Protein AF-A0A9Q3FP57-F1 (afdb_monomer_lite)

Sequence (140 aa):
MQKVNIFENKRYFNVKSHVEDSIIEYSINNVKSLGHIDNIVSLVGGDPNIWWQIIKPSKELENNEIEKDPFHPFPDVNCSILLDHTEDAIIINSQSVLGHAASLKNPPGTFGIDQATLCLVALHSSVSDSVDSHSLSHIF

Foldseek 3Di:
DFDWDADPNFIKTFPDADDDQFKFWFDDPNDIFIWHFGTWIDTDVDDPVWIKTWTFTFAADDPVCLVLDPCNVPPVDQKGKTFPDTHDIDIGTPVRTQAGKGWDWDCACVSHHRGIIIIIGHPSPPDDPPPPPDDDDDDD

Radius of gyration: 19.1 Å; chains: 1; bounding box: 57×36×54 Å

Structure (mmCIF, N/CA/C/O backbone):
data_AF-A0A9Q3FP57-F1
#
_entry.id   AF-A0A9Q3FP57-F1
#
loop_
_atom_site.group_PDB
_atom_site.id
_atom_site.type_symbol
_atom_site.label_atom_id
_atom_site.label_alt_id
_atom_site.label_comp_id
_atom_site.label_asym_id
_atom_site.label_entity_id
_atom_site.label_seq_id
_atom_site.pdbx_PDB_ins_code
_atom_site.Cartn_x
_atom_site.Cartn_y
_atom_site.Cartn_z
_atom_site.occupancy
_atom_site.B_iso_or_equiv
_atom_site.auth_seq_id
_atom_site.auth_comp_id
_atom_site.auth_asym_id
_atom_site.auth_atom_id
_atom_site.pdbx_PDB_model_num
ATOM 1 N N . MET A 1 1 ? 8.357 -18.938 -21.400 1.00 47.59 1 MET A N 1
ATOM 2 C CA . MET A 1 1 ? 8.093 -17.674 -22.123 1.00 47.59 1 MET A CA 1
ATOM 3 C C . MET A 1 1 ? 7.859 -16.601 -21.067 1.00 47.59 1 MET A C 1
ATOM 5 O O . MET A 1 1 ? 7.008 -16.825 -20.217 1.00 47.59 1 MET A O 1
ATOM 9 N N . GLN A 1 2 ? 8.655 -15.526 -21.021 1.00 56.59 2 GLN A N 1
ATOM 10 C CA . GLN A 1 2 ? 8.445 -14.445 -20.042 1.00 56.59 2 GLN A CA 1
ATOM 11 C C . GLN A 1 2 ? 7.127 -13.721 -20.353 1.00 56.59 2 GLN A C 1
ATOM 13 O O . GLN A 1 2 ? 6.851 -13.414 -21.513 1.00 56.59 2 GLN A O 1
ATOM 18 N N . LYS A 1 3 ? 6.297 -13.487 -19.331 1.00 68.88 3 LYS A N 1
ATOM 19 C CA . LYS A 1 3 ? 5.009 -12.801 -19.487 1.00 68.88 3 LYS A CA 1
ATOM 20 C C . LYS A 1 3 ? 5.265 -11.317 -19.765 1.00 68.88 3 LYS A C 1
ATOM 22 O O . LYS A 1 3 ? 5.955 -10.653 -18.989 1.00 68.88 3 LYS A O 1
ATOM 27 N N . VAL A 1 4 ? 4.721 -10.822 -20.876 1.00 73.38 4 VAL A N 1
ATOM 28 C CA . VAL A 1 4 ? 4.733 -9.398 -21.226 1.00 73.38 4 VAL A CA 1
ATOM 29 C C . VAL A 1 4 ? 3.442 -8.772 -20.708 1.00 73.38 4 VAL A C 1
ATOM 31 O O . VAL A 1 4 ? 2.356 -9.236 -21.047 1.00 73.38 4 VAL A O 1
ATOM 34 N N . ASN A 1 5 ? 3.566 -7.735 -19.887 1.00 76.19 5 ASN A N 1
ATOM 35 C CA . ASN A 1 5 ? 2.458 -6.931 -19.386 1.00 76.19 5 ASN A CA 1
ATOM 36 C C . ASN A 1 5 ? 2.336 -5.650 -20.220 1.00 76.19 5 ASN A C 1
ATOM 38 O O . ASN A 1 5 ? 3.348 -5.084 -20.643 1.00 76.19 5 ASN A O 1
ATOM 42 N N . ILE A 1 6 ? 1.106 -5.191 -20.446 1.00 81.06 6 ILE A N 1
ATOM 43 C CA . ILE A 1 6 ? 0.832 -3.923 -21.127 1.00 81.06 6 ILE A CA 1
ATOM 44 C C . ILE A 1 6 ? 0.142 -3.000 -20.131 1.00 81.06 6 ILE A C 1
ATOM 46 O O . ILE A 1 6 ? -0.928 -3.334 -19.637 1.00 81.06 6 ILE A O 1
ATOM 50 N N . PHE A 1 7 ? 0.759 -1.855 -19.855 1.00 79.38 7 PHE A N 1
ATOM 51 C CA . PHE A 1 7 ? 0.211 -0.792 -19.011 1.00 79.38 7 PHE A CA 1
ATOM 52 C C . PHE A 1 7 ? 0.364 0.528 -19.756 1.00 79.38 7 PHE A C 1
ATOM 54 O O . PHE A 1 7 ? 1.444 0.801 -20.275 1.00 79.38 7 PHE A O 1
ATOM 61 N N . GLU A 1 8 ? -0.716 1.307 -19.863 1.00 82.38 8 GLU A N 1
ATOM 62 C CA . GLU A 1 8 ? -0.730 2.608 -20.556 1.00 82.38 8 GLU A CA 1
ATOM 63 C C . GLU A 1 8 ? -0.031 2.587 -21.935 1.00 82.38 8 GLU A C 1
ATOM 65 O O . GLU A 1 8 ? 0.821 3.419 -22.248 1.00 82.38 8 GLU A O 1
ATOM 70 N N . ASN A 1 9 ? -0.343 1.586 -22.768 1.00 84.25 9 ASN A N 1
ATOM 71 C CA . ASN A 1 9 ? 0.267 1.355 -24.090 1.00 84.25 9 ASN A CA 1
ATOM 72 C C . ASN A 1 9 ? 1.789 1.093 -24.101 1.00 84.25 9 ASN A C 1
ATOM 74 O O . ASN A 1 9 ? 2.396 1.019 -25.172 1.00 84.25 9 ASN A O 1
ATOM 78 N N . LYS A 1 10 ? 2.419 0.888 -22.942 1.00 84.56 10 LYS A N 1
ATOM 79 C CA . LYS A 1 10 ? 3.821 0.476 -22.814 1.00 84.56 10 LYS A CA 1
ATOM 80 C C . LYS A 1 10 ? 3.918 -1.013 -22.507 1.00 84.56 10 LYS A C 1
ATOM 82 O O . LYS A 1 10 ? 3.075 -1.584 -21.818 1.00 84.56 10 LYS A O 1
ATOM 87 N N . ARG A 1 11 ? 4.959 -1.654 -23.045 1.00 85.56 11 ARG A N 1
ATOM 88 C CA . ARG A 1 11 ? 5.220 -3.090 -22.881 1.00 85.56 11 ARG A CA 1
ATOM 89 C C . ARG A 1 11 ? 6.311 -3.311 -21.852 1.00 85.56 11 ARG A C 1
ATOM 91 O O . ARG A 1 11 ? 7.406 -2.767 -21.982 1.00 85.56 11 ARG A O 1
ATOM 98 N N . TYR A 1 12 ? 6.028 -4.180 -20.900 1.00 85.12 12 TYR A N 1
ATOM 99 C CA . TYR A 1 12 ? 6.925 -4.523 -19.814 1.00 85.12 12 TYR A CA 1
ATOM 100 C C . TYR A 1 12 ? 7.132 -6.027 -19.769 1.00 85.12 12 TYR A C 1
ATOM 102 O O . TYR A 1 12 ? 6.188 -6.780 -19.993 1.00 85.12 12 TYR A O 1
ATOM 110 N N . PHE A 1 13 ? 8.339 -6.481 -19.453 1.00 84.44 13 PHE A N 1
ATOM 111 C CA . PHE A 1 13 ? 8.568 -7.890 -19.148 1.00 84.44 13 PHE A CA 1
ATOM 112 C C . PHE A 1 13 ? 8.688 -8.082 -17.640 1.00 84.44 13 PHE A C 1
ATOM 114 O O . PHE A 1 13 ? 9.229 -7.236 -16.924 1.00 84.44 13 PHE A O 1
ATOM 121 N N . ASN A 1 14 ? 8.138 -9.193 -17.159 1.00 81.75 14 ASN A N 1
ATOM 122 C CA . ASN A 1 14 ? 8.221 -9.559 -15.755 1.00 81.75 14 ASN A CA 1
ATOM 123 C C . ASN A 1 14 ? 9.665 -9.929 -15.391 1.00 81.75 14 ASN A C 1
ATOM 125 O O . ASN A 1 14 ? 10.229 -10.856 -15.975 1.00 81.75 14 ASN A O 1
ATOM 129 N N . VAL A 1 15 ? 10.243 -9.198 -14.437 1.00 77.62 15 VAL A N 1
ATOM 130 C CA . VAL A 1 15 ? 11.545 -9.519 -13.837 1.00 77.62 15 VAL A CA 1
ATOM 131 C C . VAL A 1 15 ? 11.332 -10.457 -12.655 1.00 77.62 15 VAL A C 1
ATOM 133 O O . VAL A 1 15 ? 12.027 -11.464 -12.526 1.00 77.62 15 VAL A O 1
ATOM 136 N N . LYS A 1 16 ? 10.348 -10.142 -11.806 1.00 78.94 16 LYS A N 1
ATOM 137 C CA . LYS A 1 16 ? 9.978 -10.945 -10.644 1.00 78.94 16 LYS A CA 1
ATOM 138 C C . LYS A 1 16 ? 8.496 -10.771 -10.328 1.00 78.94 16 LYS A C 1
ATOM 140 O O . LYS A 1 16 ? 7.988 -9.653 -10.315 1.00 78.94 16 LYS A O 1
ATOM 145 N N . SER A 1 17 ? 7.822 -11.877 -10.032 1.00 75.31 17 SER A N 1
ATOM 146 C CA . SER A 1 17 ? 6.470 -11.879 -9.466 1.00 75.31 17 SER A CA 1
ATOM 147 C C . SER A 1 17 ? 6.576 -12.108 -7.961 1.00 75.31 17 SER A C 1
ATOM 149 O O . SER A 1 17 ? 7.376 -12.943 -7.531 1.00 75.31 17 SER A O 1
ATOM 151 N N . HIS A 1 18 ? 5.810 -11.364 -7.171 1.00 68.38 18 HIS A N 1
ATOM 152 C CA . HIS A 1 18 ? 5.724 -11.569 -5.728 1.00 68.38 18 HIS A CA 1
ATOM 153 C C . HIS A 1 18 ? 4.412 -12.296 -5.414 1.00 68.38 18 HIS A C 1
ATOM 155 O O . HIS A 1 18 ? 3.376 -11.972 -5.987 1.00 68.38 18 HIS A O 1
ATOM 161 N N . VAL A 1 19 ? 4.467 -13.318 -4.555 1.00 55.06 19 VAL A N 1
ATOM 162 C CA . VAL A 1 19 ? 3.272 -14.025 -4.074 1.00 55.06 19 VAL A CA 1
ATOM 163 C C . VAL A 1 19 ? 3.028 -13.572 -2.649 1.00 55.06 19 VAL A C 1
ATOM 165 O O . VAL A 1 19 ? 3.711 -14.061 -1.760 1.00 55.06 19 VAL A O 1
ATOM 168 N N . GLU A 1 20 ? 2.081 -12.641 -2.503 1.00 58.81 20 GLU A N 1
ATOM 169 C CA . GLU A 1 20 ? 1.513 -12.150 -1.238 1.00 58.81 20 GLU A CA 1
ATOM 170 C C . GLU A 1 20 ? 2.575 -11.635 -0.223 1.00 58.81 20 GLU A C 1
ATOM 172 O O . GLU A 1 20 ? 3.779 -11.735 -0.432 1.00 58.81 20 GLU A O 1
ATOM 177 N N . ASP A 1 21 ? 2.160 -10.874 0.788 1.00 65.12 21 ASP A N 1
ATOM 178 C CA . ASP A 1 21 ? 3.012 -10.246 1.828 1.00 65.12 21 ASP A CA 1
ATOM 179 C C . ASP A 1 21 ? 4.067 -9.195 1.419 1.00 65.12 21 ASP A C 1
ATOM 181 O O . ASP A 1 21 ? 4.762 -8.646 2.276 1.00 65.12 21 ASP A O 1
ATOM 185 N N . SER A 1 22 ? 4.184 -8.824 0.143 1.00 84.75 22 SER A N 1
ATOM 186 C CA . SER A 1 22 ? 5.131 -7.780 -0.283 1.00 84.75 22 SER A CA 1
ATOM 187 C C . SER A 1 22 ? 4.520 -6.375 -0.230 1.00 84.75 22 SER A C 1
ATOM 189 O O . SER A 1 22 ? 4.411 -5.704 -1.261 1.00 84.75 22 SER A O 1
ATOM 191 N N . ILE A 1 23 ? 4.113 -5.936 0.962 1.00 91.69 23 ILE A N 1
ATOM 192 C CA . ILE A 1 23 ? 3.539 -4.601 1.173 1.00 91.69 23 ILE A CA 1
ATOM 193 C C . ILE A 1 23 ? 4.660 -3.571 1.307 1.00 91.69 23 ILE A C 1
ATOM 195 O O . ILE A 1 23 ? 5.697 -3.819 1.934 1.00 91.69 23 ILE A O 1
ATOM 199 N N . ILE A 1 24 ? 4.455 -2.415 0.689 1.00 93.12 24 ILE A N 1
ATOM 200 C CA . ILE A 1 24 ? 5.393 -1.301 0.691 1.00 93.12 24 ILE A CA 1
ATOM 201 C C . ILE A 1 24 ? 4.703 0.019 1.009 1.00 93.12 24 ILE A C 1
ATOM 203 O O . ILE A 1 24 ? 3.533 0.212 0.686 1.00 93.12 24 ILE A O 1
ATOM 207 N N . GLU A 1 25 ? 5.472 0.937 1.582 1.00 94.94 25 GLU A N 1
ATOM 208 C CA . GLU A 1 25 ? 5.187 2.367 1.580 1.00 94.94 25 GLU A CA 1
ATOM 209 C C . GLU A 1 25 ? 5.827 2.982 0.327 1.00 94.94 25 GLU A C 1
ATOM 211 O O . GLU A 1 25 ? 6.996 2.726 0.015 1.00 94.94 25 GLU A O 1
ATOM 216 N N . TYR A 1 26 ? 5.072 3.795 -0.404 1.00 94.75 26 TYR A N 1
ATOM 217 C CA . TYR A 1 26 ? 5.549 4.503 -1.588 1.00 94.75 26 TYR A CA 1
ATOM 218 C C . TYR A 1 26 ? 5.032 5.943 -1.616 1.00 94.75 26 TYR A C 1
ATOM 220 O O . TYR A 1 26 ? 4.082 6.286 -0.917 1.00 94.75 26 TYR A O 1
ATOM 228 N N . SER A 1 27 ? 5.675 6.794 -2.417 1.00 94.69 27 SER A N 1
ATOM 229 C CA . SER A 1 27 ? 5.318 8.204 -2.573 1.00 94.69 27 SER A CA 1
ATOM 230 C C . SER A 1 27 ? 5.145 8.587 -4.039 1.00 94.69 27 SER A C 1
ATOM 232 O O . SER A 1 27 ? 6.037 8.374 -4.866 1.00 94.69 27 SER A O 1
ATOM 234 N N . ILE A 1 28 ? 3.998 9.186 -4.359 1.00 93.00 28 ILE A N 1
ATOM 235 C CA . ILE A 1 28 ? 3.702 9.780 -5.667 1.00 93.00 28 ILE A CA 1
ATOM 236 C C . ILE A 1 28 ? 3.347 11.242 -5.430 1.00 93.00 28 ILE A C 1
ATOM 238 O O . ILE A 1 28 ? 2.445 11.545 -4.657 1.00 93.00 28 ILE A O 1
ATOM 242 N N . ASN A 1 29 ? 4.052 12.165 -6.090 1.00 92.00 29 ASN A N 1
ATOM 243 C CA . ASN A 1 29 ? 3.835 13.610 -5.929 1.00 92.00 29 ASN A CA 1
ATOM 244 C C . ASN A 1 29 ? 3.842 14.067 -4.453 1.00 92.00 29 ASN A C 1
ATOM 246 O O . ASN A 1 29 ? 3.060 14.931 -4.067 1.00 92.00 29 ASN A O 1
ATOM 250 N N . ASN A 1 30 ? 4.731 13.484 -3.636 1.00 89.19 30 ASN A N 1
ATOM 251 C CA . ASN A 1 30 ? 4.858 13.705 -2.187 1.00 89.19 30 ASN A CA 1
ATOM 252 C C . ASN A 1 30 ? 3.668 13.236 -1.332 1.00 89.19 30 ASN A C 1
ATOM 254 O O . ASN A 1 30 ? 3.626 13.542 -0.142 1.00 89.19 30 ASN A O 1
ATOM 258 N N . VAL A 1 31 ? 2.735 12.476 -1.901 1.00 91.31 31 VAL A N 1
ATOM 259 C CA . VAL A 1 31 ? 1.669 11.801 -1.156 1.00 91.31 31 VAL A CA 1
ATOM 260 C C . VAL A 1 31 ? 2.107 10.370 -0.885 1.00 91.31 31 VAL A C 1
ATOM 262 O O . VAL A 1 31 ? 2.434 9.633 -1.817 1.00 91.31 31 VAL A O 1
ATOM 265 N N . LYS A 1 32 ? 2.150 10.005 0.398 1.00 92.31 32 LYS A N 1
ATOM 266 C CA . LYS A 1 32 ? 2.500 8.662 0.860 1.00 92.31 32 LYS A CA 1
ATOM 267 C C . LYS A 1 32 ? 1.283 7.749 0.808 1.00 92.31 32 LYS A C 1
ATOM 269 O O . LYS A 1 32 ? 0.192 8.158 1.190 1.00 92.31 32 LYS A O 1
ATOM 274 N N . SER A 1 33 ? 1.502 6.510 0.399 1.00 93.25 33 SER A N 1
ATOM 275 C CA . SER A 1 33 ? 0.474 5.473 0.356 1.00 93.25 33 SER A CA 1
ATOM 276 C C . SER A 1 33 ? 1.090 4.104 0.630 1.00 93.25 33 SER A C 1
ATOM 278 O O . SER A 1 33 ? 2.311 3.925 0.572 1.00 93.25 33 SER A O 1
ATOM 280 N N . LEU A 1 34 ? 0.233 3.129 0.921 1.00 94.00 34 LEU A N 1
ATOM 281 C CA . LEU A 1 34 ? 0.607 1.735 1.134 1.00 94.00 34 LEU A CA 1
ATOM 282 C C . LEU A 1 34 ? 0.000 0.867 0.033 1.00 94.00 34 LEU A C 1
ATOM 284 O O . LEU A 1 34 ? -1.075 1.160 -0.487 1.00 94.00 34 LEU A O 1
ATOM 288 N N . GLY A 1 35 ? 0.696 -0.196 -0.354 1.00 93.44 35 GLY A N 1
ATOM 289 C CA . GLY A 1 35 ? 0.187 -1.107 -1.372 1.00 93.44 35 GLY A CA 1
ATOM 290 C C . GLY A 1 35 ? 1.026 -2.360 -1.538 1.00 93.44 35 GLY A C 1
ATOM 291 O O . GLY A 1 35 ? 2.138 -2.470 -1.022 1.00 93.44 35 GLY A O 1
ATOM 292 N N . HIS A 1 36 ? 0.482 -3.313 -2.283 1.00 93.25 36 HIS A N 1
ATOM 293 C CA . HIS A 1 36 ? 1.101 -4.609 -2.525 1.00 93.25 36 HIS A CA 1
ATOM 294 C C . HIS A 1 36 ? 1.872 -4.591 -3.841 1.00 93.25 36 HIS A C 1
ATOM 296 O O . HIS A 1 36 ? 1.320 -4.229 -4.883 1.00 93.25 36 HIS A O 1
ATOM 302 N N . ILE A 1 37 ? 3.124 -5.047 -3.822 1.00 91.75 37 ILE A N 1
ATOM 303 C CA . ILE A 1 37 ? 3.854 -5.331 -5.059 1.00 91.75 37 ILE A CA 1
ATOM 304 C C . ILE A 1 37 ? 3.230 -6.565 -5.712 1.00 91.75 37 ILE A C 1
ATOM 306 O O . ILE A 1 37 ? 3.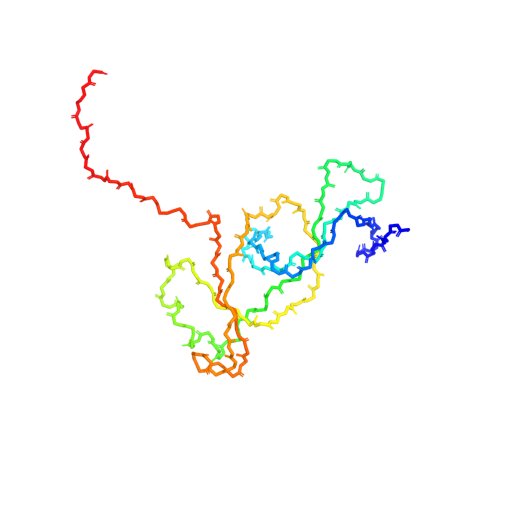329 -7.670 -5.184 1.00 91.75 37 ILE A O 1
ATOM 310 N N . ASP A 1 38 ? 2.643 -6.384 -6.892 1.00 89.06 38 ASP A N 1
ATOM 311 C CA . ASP A 1 38 ? 2.179 -7.486 -7.737 1.00 89.06 38 ASP A CA 1
ATOM 312 C C . ASP A 1 38 ? 3.359 -8.022 -8.564 1.00 89.06 38 ASP A C 1
ATOM 314 O O . ASP A 1 38 ? 3.661 -9.217 -8.579 1.00 89.06 38 ASP A O 1
ATOM 318 N N . ASN A 1 39 ? 4.093 -7.120 -9.229 1.00 89.00 39 ASN A N 1
ATOM 319 C CA . ASN A 1 39 ? 5.231 -7.488 -10.071 1.00 89.00 39 ASN A CA 1
ATOM 320 C C . ASN A 1 39 ? 6.319 -6.415 -10.083 1.00 89.00 39 ASN A C 1
ATOM 322 O O . ASN A 1 39 ? 6.030 -5.221 -10.121 1.00 89.00 39 ASN A O 1
ATOM 326 N N . ILE A 1 40 ? 7.568 -6.854 -10.206 1.00 88.62 40 ILE A N 1
ATOM 327 C CA . ILE A 1 40 ? 8.689 -6.017 -10.629 1.00 88.62 40 ILE A CA 1
ATOM 328 C C . ILE A 1 40 ? 8.887 -6.241 -12.122 1.00 88.62 40 ILE A C 1
ATOM 330 O O . ILE A 1 40 ? 9.000 -7.378 -12.597 1.00 88.62 40 ILE A O 1
ATOM 334 N N . VAL A 1 41 ? 8.917 -5.150 -12.873 1.00 89.56 41 VAL A N 1
ATOM 335 C CA . VAL A 1 41 ? 8.964 -5.179 -14.327 1.00 89.56 41 VAL A CA 1
ATOM 336 C C . VAL A 1 41 ? 10.018 -4.227 -14.871 1.00 89.56 41 VAL A C 1
ATOM 338 O O . VAL A 1 41 ? 10.396 -3.246 -14.235 1.00 89.56 41 VAL A O 1
ATOM 341 N N . SER A 1 42 ? 10.479 -4.498 -16.085 1.00 89.06 42 SER A N 1
ATOM 342 C CA . SER A 1 42 ? 11.323 -3.570 -16.834 1.00 89.06 42 SER A CA 1
ATOM 343 C C . SER A 1 42 ? 10.708 -3.299 -18.203 1.00 89.06 42 SER A C 1
ATOM 345 O O . SER A 1 42 ? 9.957 -4.117 -18.746 1.00 89.06 42 SER A O 1
ATOM 347 N N . LEU A 1 43 ? 10.960 -2.101 -18.726 1.00 87.81 43 LEU A N 1
ATOM 348 C CA . LEU A 1 43 ? 10.422 -1.656 -20.005 1.00 87.81 43 LEU A CA 1
ATOM 349 C C . LEU A 1 43 ? 11.125 -2.407 -21.141 1.00 87.81 43 LEU A C 1
ATOM 351 O O . LEU A 1 43 ? 12.352 -2.474 -21.193 1.00 87.81 43 LEU A O 1
ATOM 355 N N . VAL A 1 44 ? 10.357 -2.943 -22.089 1.00 85.88 44 VAL A N 1
ATOM 356 C CA . VAL A 1 44 ? 10.929 -3.604 -23.269 1.00 85.88 44 VAL A CA 1
ATOM 357 C C . VAL A 1 44 ? 11.719 -2.581 -24.093 1.00 85.88 44 VAL A C 1
ATOM 359 O O . VAL A 1 44 ? 11.140 -1.630 -24.615 1.00 85.88 44 VAL A O 1
ATOM 362 N N . GLY A 1 45 ? 13.033 -2.791 -24.220 1.00 85.00 45 GLY A N 1
ATOM 363 C CA . GLY A 1 45 ? 13.947 -1.869 -24.907 1.00 85.00 45 GLY A CA 1
ATOM 364 C C . GLY A 1 45 ? 14.335 -0.623 -24.098 1.00 85.00 45 GLY A C 1
ATOM 365 O O . GLY A 1 45 ? 14.914 0.297 -24.669 1.00 85.00 45 GLY A O 1
ATOM 366 N N . GLY A 1 46 ? 13.997 -0.571 -22.804 1.00 82.69 46 GLY A N 1
ATOM 367 C CA . GLY A 1 46 ? 14.409 0.498 -21.890 1.00 82.69 46 GLY A CA 1
ATOM 368 C C . GLY A 1 46 ? 15.791 0.275 -21.267 1.00 82.69 46 GLY A C 1
ATOM 369 O O . GLY A 1 46 ? 16.463 -0.718 -21.545 1.00 82.69 46 GLY A O 1
ATOM 370 N N . ASP A 1 47 ? 16.202 1.205 -20.401 1.00 85.12 47 ASP A N 1
ATOM 371 C CA . ASP A 1 47 ? 17.436 1.089 -19.615 1.00 85.12 47 ASP A CA 1
ATOM 372 C C . ASP A 1 47 ? 17.347 -0.111 -18.647 1.00 85.12 47 ASP A C 1
ATOM 374 O O . ASP A 1 47 ? 16.413 -0.165 -17.838 1.00 85.12 47 ASP A O 1
ATOM 378 N N . PRO A 1 48 ? 18.296 -1.069 -18.690 1.00 79.06 48 PRO A N 1
ATOM 379 C CA . PRO A 1 48 ? 18.286 -2.241 -17.814 1.00 79.06 48 PRO A CA 1
ATOM 380 C C . PRO A 1 48 ? 18.462 -1.909 -16.323 1.00 79.06 48 PRO A C 1
ATOM 382 O O . PRO A 1 48 ? 18.145 -2.752 -15.482 1.00 79.06 48 PRO A O 1
ATOM 385 N N . ASN A 1 49 ? 18.937 -0.707 -15.983 1.00 83.12 49 ASN A N 1
ATOM 386 C CA . ASN A 1 49 ? 19.094 -0.242 -14.603 1.00 83.12 49 ASN A CA 1
ATOM 387 C C . ASN A 1 49 ? 17.824 0.412 -14.043 1.00 83.12 49 ASN A C 1
ATOM 389 O O . ASN A 1 49 ? 17.777 0.740 -12.859 1.00 83.12 49 ASN A O 1
ATOM 393 N N . ILE A 1 50 ? 16.797 0.617 -14.876 1.00 85.00 50 ILE A N 1
ATOM 394 C CA . ILE A 1 50 ? 15.524 1.194 -14.450 1.00 85.00 50 ILE A CA 1
ATOM 395 C C . ILE A 1 50 ? 14.488 0.083 -14.339 1.00 85.00 50 ILE A C 1
ATOM 397 O O . ILE A 1 50 ? 14.126 -0.578 -15.320 1.00 85.00 50 ILE A O 1
ATOM 401 N N . TRP A 1 51 ? 13.963 -0.081 -13.129 1.00 88.19 51 TRP A N 1
ATOM 402 C CA . TRP A 1 51 ? 12.891 -1.021 -12.837 1.00 88.19 51 TRP A CA 1
ATOM 403 C C . TRP A 1 51 ? 11.649 -0.275 -12.375 1.00 88.19 51 TRP A C 1
ATOM 405 O O . TRP A 1 51 ? 11.712 0.782 -11.746 1.00 88.19 51 TRP A O 1
ATOM 415 N N . TRP A 1 52 ? 10.511 -0.860 -12.702 1.00 91.62 52 TRP A N 1
ATOM 416 C CA . TRP A 1 52 ? 9.194 -0.374 -12.341 1.00 91.62 52 TRP A CA 1
ATOM 417 C C . TRP A 1 52 ? 8.501 -1.429 -11.494 1.00 91.62 52 TRP A C 1
ATOM 419 O O . TRP A 1 52 ? 8.807 -2.621 -11.586 1.00 91.62 52 TRP A O 1
ATOM 429 N N . GLN A 1 53 ? 7.558 -0.993 -10.677 1.00 91.25 53 GLN A N 1
ATOM 430 C CA . GLN A 1 53 ? 6.767 -1.876 -9.838 1.00 91.25 53 GLN A CA 1
ATOM 431 C C . GLN A 1 53 ? 5.300 -1.684 -10.189 1.00 91.25 53 GLN A C 1
ATOM 433 O O . GLN A 1 53 ? 4.809 -0.557 -10.230 1.00 91.25 53 GLN A O 1
ATOM 438 N N . ILE A 1 54 ? 4.626 -2.791 -10.487 1.00 92.12 54 ILE A N 1
ATOM 439 C CA . ILE A 1 54 ? 3.172 -2.834 -10.584 1.00 92.12 54 ILE A CA 1
ATOM 440 C C . ILE A 1 54 ? 2.671 -3.021 -9.159 1.00 92.12 54 ILE A C 1
ATOM 442 O O . ILE A 1 54 ? 2.925 -4.064 -8.550 1.00 92.12 54 ILE A O 1
ATOM 446 N N . ILE A 1 55 ? 2.003 -1.999 -8.642 1.00 93.12 55 ILE A N 1
ATOM 447 C CA . ILE A 1 55 ? 1.494 -1.938 -7.277 1.00 93.12 55 ILE A CA 1
ATOM 448 C C . ILE A 1 55 ? -0.021 -1.996 -7.322 1.00 93.12 55 ILE A C 1
ATOM 450 O O . ILE A 1 55 ? -0.638 -1.336 -8.150 1.00 93.12 55 ILE A O 1
ATOM 454 N N . LYS A 1 56 ? -0.611 -2.765 -6.416 1.00 93.69 56 LYS A N 1
ATOM 455 C CA . LYS A 1 56 ? -2.034 -2.712 -6.091 1.00 93.69 56 LYS A CA 1
ATOM 456 C C . LYS A 1 56 ? -2.182 -1.876 -4.815 1.00 93.69 56 LYS A C 1
ATOM 458 O O . LYS A 1 56 ? -1.810 -2.386 -3.752 1.00 93.69 56 LYS A O 1
ATOM 463 N N . PRO A 1 57 ? -2.612 -0.603 -4.904 1.00 95.00 57 PRO A N 1
ATOM 464 C CA . PRO A 1 57 ? -2.769 0.258 -3.733 1.00 95.00 57 PRO A CA 1
ATOM 465 C C . PRO A 1 57 ? -3.710 -0.379 -2.713 1.00 95.00 57 PRO A C 1
ATOM 467 O O . PRO A 1 57 ? -4.693 -1.008 -3.102 1.00 95.00 57 PRO A O 1
ATOM 470 N N . SER A 1 58 ? -3.409 -0.249 -1.426 1.00 94.12 58 SER A N 1
ATOM 471 C CA . SER A 1 58 ? -4.324 -0.654 -0.359 1.00 94.12 58 SER A CA 1
ATOM 472 C C . SER A 1 58 ? -5.445 0.374 -0.246 1.00 94.12 58 SER A C 1
ATOM 474 O O . SER A 1 58 ? -5.194 1.576 -0.305 1.00 94.12 58 SER A O 1
ATOM 476 N N . LYS A 1 59 ? -6.681 -0.094 -0.087 1.00 94.62 59 LYS A N 1
ATOM 477 C CA . LYS A 1 59 ? -7.851 0.779 -0.047 1.00 94.62 59 LYS A CA 1
ATOM 478 C C . LYS A 1 59 ? -7.962 1.483 1.311 1.00 94.62 59 LYS A C 1
ATOM 480 O O . LYS A 1 59 ? -7.955 0.826 2.352 1.00 94.62 59 LYS A O 1
ATOM 485 N N . GLU A 1 60 ? -8.101 2.805 1.295 1.00 93.50 60 GLU A N 1
ATOM 486 C CA . GLU A 1 60 ? -8.335 3.602 2.506 1.00 93.50 60 GLU A CA 1
ATOM 487 C C . GLU A 1 60 ? -9.712 3.331 3.131 1.00 93.50 60 GLU A C 1
ATOM 489 O O . GLU A 1 60 ? -10.622 2.801 2.488 1.00 93.50 60 GLU A O 1
ATOM 494 N N . LEU A 1 61 ? -9.846 3.671 4.415 1.00 93.44 61 LEU A N 1
ATOM 495 C CA . LEU A 1 61 ? -11.131 3.640 5.109 1.00 93.44 61 LEU A CA 1
ATOM 496 C C . LEU A 1 61 ? -12.091 4.664 4.500 1.00 93.44 61 LEU A C 1
ATOM 498 O O . LEU A 1 61 ? -11.699 5.775 4.145 1.00 93.44 61 LEU A O 1
ATOM 502 N N . GLU A 1 62 ? -13.371 4.311 4.435 1.00 91.00 62 GLU A N 1
ATOM 503 C CA . GLU A 1 62 ? -14.410 5.253 4.026 1.00 91.00 62 GLU A CA 1
ATOM 504 C C . GLU A 1 62 ? -14.651 6.298 5.135 1.00 91.00 62 GLU A C 1
ATOM 506 O O . GLU A 1 62 ? -14.396 6.051 6.315 1.00 91.00 62 GLU A O 1
ATOM 511 N N . ASN A 1 63 ? -15.205 7.469 4.798 1.00 88.50 63 ASN A N 1
ATOM 512 C CA . ASN A 1 63 ? -15.379 8.579 5.756 1.00 88.50 63 ASN A CA 1
ATOM 513 C C . ASN A 1 63 ? -16.103 8.190 7.062 1.00 88.50 63 ASN A C 1
ATOM 515 O O . ASN A 1 63 ? -15.781 8.701 8.129 1.00 88.50 63 ASN A O 1
ATOM 519 N N . ASN A 1 64 ? -17.083 7.287 6.990 1.00 89.50 64 ASN A N 1
ATOM 520 C CA . ASN A 1 64 ? -17.838 6.789 8.147 1.00 89.50 64 ASN A CA 1
ATOM 521 C C . ASN A 1 64 ? -17.089 5.715 8.965 1.00 89.50 64 ASN A C 1
ATOM 523 O O . ASN A 1 64 ? -17.562 5.310 10.029 1.00 89.50 64 ASN A O 1
ATOM 527 N N . GLU A 1 65 ? -15.972 5.206 8.453 1.00 91.44 65 GLU A N 1
ATOM 528 C CA . GLU A 1 65 ? -15.094 4.230 9.102 1.00 91.44 65 GLU A CA 1
ATOM 529 C C . GLU A 1 65 ? -13.876 4.909 9.744 1.00 91.44 65 GLU A C 1
ATOM 531 O O . GLU A 1 65 ? -13.378 4.399 10.743 1.00 91.44 65 GLU A O 1
ATOM 536 N N . ILE A 1 66 ? -13.450 6.081 9.251 1.00 89.50 66 ILE A N 1
ATOM 537 C CA . ILE A 1 66 ? -12.325 6.856 9.814 1.00 89.50 66 ILE A CA 1
ATOM 538 C C . ILE A 1 66 ? -12.539 7.170 11.302 1.00 89.50 66 ILE A C 1
ATOM 540 O O . ILE A 1 66 ? -11.619 7.027 12.099 1.00 89.50 66 ILE A O 1
ATOM 544 N N . GLU A 1 67 ? -13.759 7.529 11.716 1.00 89.94 67 GLU A N 1
ATOM 545 C CA . GLU A 1 67 ? -14.064 7.807 13.133 1.00 89.94 67 GLU A CA 1
ATOM 546 C C . GLU A 1 67 ? -13.905 6.578 14.048 1.00 89.94 67 GLU A C 1
ATOM 548 O O . GLU A 1 67 ? -13.851 6.711 15.271 1.00 89.94 67 GLU A O 1
ATOM 553 N N . LYS A 1 68 ? -13.845 5.376 13.465 1.00 92.25 68 LYS A N 1
ATOM 554 C CA . LYS A 1 68 ? -13.678 4.105 14.176 1.00 92.25 68 LYS A CA 1
ATOM 555 C C . LYS A 1 68 ? -12.216 3.673 14.273 1.00 92.25 68 LYS A C 1
ATOM 557 O O . LYS A 1 68 ? -11.925 2.712 14.984 1.00 92.25 68 LYS A O 1
ATOM 562 N N . ASP A 1 69 ? -11.309 4.350 13.571 1.00 91.81 69 ASP A N 1
ATOM 563 C CA . ASP A 1 69 ? -9.879 4.073 13.627 1.00 91.81 69 ASP A CA 1
ATOM 564 C C . ASP A 1 69 ? -9.306 4.505 14.995 1.00 91.81 69 ASP A C 1
ATOM 566 O O . ASP A 1 69 ? -9.251 5.703 15.294 1.00 91.81 69 ASP A O 1
ATOM 570 N N . PRO A 1 70 ? -8.848 3.562 15.846 1.00 91.12 70 PRO A N 1
ATOM 571 C CA . PRO A 1 70 ? -8.254 3.884 17.140 1.00 91.12 70 PRO A CA 1
ATOM 572 C C . PRO A 1 70 ? -6.954 4.692 17.045 1.00 91.12 70 PRO A C 1
ATOM 574 O O . PRO A 1 70 ? -6.559 5.282 18.049 1.00 91.12 70 PRO A O 1
ATOM 577 N N . PHE A 1 71 ? -6.276 4.710 15.894 1.00 90.31 71 PHE A N 1
ATOM 578 C CA . PHE A 1 71 ? -5.019 5.435 15.696 1.00 90.31 71 PHE A CA 1
ATOM 579 C C . PHE A 1 71 ? -5.221 6.837 15.125 1.00 90.31 71 PHE A C 1
ATOM 581 O O . PHE A 1 71 ? -4.329 7.668 15.269 1.00 90.31 71 PHE A O 1
ATOM 588 N N . HIS A 1 72 ? -6.392 7.145 14.561 1.00 87.56 72 HIS A N 1
ATOM 589 C CA . HIS A 1 72 ? -6.695 8.465 14.000 1.00 87.56 72 HIS A CA 1
ATOM 590 C C . HIS A 1 72 ? -6.421 9.640 14.966 1.00 87.56 72 HIS A C 1
ATOM 592 O O . HIS A 1 72 ? -5.873 10.653 14.528 1.00 87.56 72 HIS A O 1
ATOM 598 N N . PRO A 1 73 ? -6.707 9.538 16.285 1.00 88.56 73 PRO A N 1
ATOM 599 C CA . PRO A 1 73 ? -6.376 10.599 17.241 1.00 88.56 73 PRO A CA 1
ATOM 600 C C . PRO A 1 73 ? -4.876 10.742 17.555 1.00 88.56 73 PRO A C 1
ATOM 602 O O . PRO A 1 73 ? -4.492 11.695 18.234 1.00 88.56 73 PRO A O 1
ATOM 605 N N . PHE A 1 74 ? -4.035 9.799 17.121 1.00 89.12 74 PHE A N 1
ATOM 606 C CA . PHE A 1 74 ? -2.622 9.694 17.484 1.00 89.12 74 PHE A CA 1
ATOM 607 C C . PHE A 1 74 ? -1.728 9.751 16.232 1.00 89.12 74 PHE A C 1
ATOM 609 O O . PHE A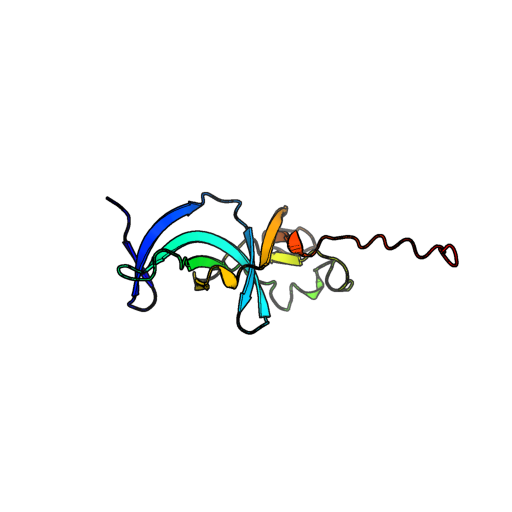 1 74 ? -1.184 8.728 15.818 1.00 89.12 74 PHE A O 1
ATOM 616 N N . PRO A 1 75 ? -1.526 10.939 15.632 1.00 84.12 75 PRO A N 1
ATOM 617 C CA . PRO A 1 75 ? -0.782 11.083 14.376 1.00 84.12 75 PRO A CA 1
ATOM 618 C C . PRO A 1 75 ? 0.694 10.662 14.468 1.00 84.12 75 PRO A C 1
ATOM 620 O O . PRO A 1 75 ? 1.306 10.360 13.448 1.00 84.12 75 PRO A O 1
ATOM 623 N N . ASP A 1 76 ? 1.260 10.623 15.677 1.00 85.69 76 ASP A N 1
ATOM 624 C CA . ASP A 1 76 ? 2.639 10.184 15.921 1.00 85.69 76 ASP A CA 1
ATOM 625 C C . ASP A 1 76 ? 2.777 8.650 15.983 1.00 85.69 76 ASP A C 1
ATOM 627 O O . ASP A 1 76 ? 3.889 8.117 16.028 1.00 85.69 76 ASP A O 1
ATOM 631 N N . VAL A 1 77 ? 1.662 7.911 16.000 1.00 86.06 77 VAL A N 1
ATOM 632 C CA . VAL A 1 77 ? 1.685 6.449 15.949 1.00 86.06 77 VAL A CA 1
ATOM 633 C C . VAL A 1 77 ? 1.935 6.021 14.509 1.00 86.06 77 VAL A C 1
ATOM 635 O O . VAL A 1 77 ? 1.128 6.258 13.617 1.00 86.06 77 VAL A O 1
ATOM 638 N N . ASN A 1 78 ? 3.047 5.321 14.290 1.00 88.69 78 ASN A N 1
ATOM 639 C CA . ASN A 1 78 ? 3.399 4.743 12.995 1.00 88.69 78 ASN A CA 1
ATOM 640 C C . ASN A 1 78 ? 2.576 3.474 12.694 1.00 88.69 78 ASN A C 1
ATOM 642 O O . ASN A 1 78 ? 3.120 2.379 12.553 1.00 88.69 78 ASN A O 1
ATOM 646 N N . CYS A 1 79 ? 1.253 3.607 12.664 1.00 90.75 79 CYS A N 1
ATOM 647 C CA . CYS A 1 79 ? 0.318 2.543 12.333 1.00 90.75 79 CYS A CA 1
ATOM 648 C C . CYS A 1 79 ? -0.871 3.135 11.577 1.00 90.75 79 CYS A C 1
ATOM 650 O O . CYS A 1 79 ? -1.446 4.131 12.005 1.00 90.75 79 CYS A O 1
ATOM 652 N N . SER A 1 80 ? -1.255 2.504 10.473 1.00 91.00 80 SER A N 1
ATOM 653 C CA . SER A 1 80 ? -2.431 2.878 9.686 1.00 91.00 80 SER A CA 1
ATOM 654 C C . SER A 1 80 ? -3.390 1.700 9.594 1.00 91.00 80 SER A C 1
ATOM 656 O O . SER A 1 80 ? -2.950 0.557 9.462 1.00 91.00 80 SER A O 1
ATOM 658 N N . ILE A 1 81 ? -4.694 1.968 9.641 1.00 94.44 81 ILE A N 1
ATOM 659 C CA . ILE A 1 81 ? -5.720 0.969 9.336 1.00 94.44 81 ILE A CA 1
ATOM 660 C C . ILE A 1 81 ? -6.243 1.236 7.937 1.00 94.44 81 ILE A C 1
ATOM 662 O O . ILE A 1 81 ? -6.724 2.325 7.645 1.00 94.44 81 ILE A O 1
ATOM 666 N N . LEU A 1 82 ? -6.160 0.219 7.089 1.00 94.62 82 LEU A N 1
ATOM 667 C CA . LEU A 1 82 ? -6.719 0.221 5.741 1.00 94.62 82 LEU A CA 1
ATOM 668 C C . LEU A 1 82 ? -7.700 -0.944 5.600 1.00 94.62 82 LEU A C 1
ATOM 670 O O . LEU A 1 82 ? -7.682 -1.888 6.396 1.00 94.62 82 LEU A O 1
ATOM 674 N N . LEU A 1 83 ? -8.556 -0.902 4.587 1.00 94.69 83 LEU A N 1
ATOM 675 C CA . LEU A 1 83 ? -9.397 -2.045 4.247 1.00 94.69 83 LEU A CA 1
ATOM 676 C C . LEU A 1 83 ? -8.527 -3.173 3.673 1.00 94.69 83 LEU A C 1
ATOM 678 O O . LEU A 1 83 ? -7.546 -2.927 2.971 1.00 94.69 83 LEU A O 1
ATOM 682 N N . ASP A 1 84 ? -8.906 -4.427 3.929 1.00 92.75 84 ASP A N 1
ATOM 683 C CA . ASP A 1 84 ? -8.285 -5.618 3.325 1.00 92.75 84 ASP A CA 1
ATOM 684 C C . ASP A 1 84 ? -8.763 -5.811 1.872 1.00 92.75 84 ASP A C 1
ATOM 686 O O . ASP A 1 84 ? -9.299 -6.842 1.465 1.00 92.75 84 ASP A O 1
ATOM 690 N N . HIS A 1 85 ? -8.617 -4.743 1.096 1.00 91.44 85 HIS A N 1
ATOM 691 C CA . HIS A 1 85 ? -8.981 -4.626 -0.301 1.00 91.44 85 HIS A CA 1
ATOM 692 C C . HIS A 1 85 ? -7.921 -3.794 -1.012 1.00 91.44 85 HIS A C 1
ATOM 694 O O . HIS A 1 85 ? -7.329 -2.883 -0.432 1.00 91.44 85 HIS A O 1
ATOM 700 N N . THR A 1 86 ? -7.698 -4.097 -2.286 1.00 92.12 86 THR A N 1
ATOM 701 C CA . THR A 1 86 ? -6.795 -3.316 -3.125 1.00 92.12 86 THR A CA 1
ATOM 702 C C . THR A 1 86 ? -7.545 -2.606 -4.235 1.00 92.12 86 THR A C 1
ATOM 704 O O . THR A 1 86 ? -8.529 -3.134 -4.756 1.00 92.12 86 THR A O 1
ATOM 707 N N . GLU A 1 87 ? -7.035 -1.453 -4.634 1.00 93.69 87 GLU A N 1
ATOM 708 C CA . GLU A 1 87 ? -7.520 -0.689 -5.778 1.00 93.69 87 GLU A CA 1
ATOM 709 C C . GLU A 1 87 ? -6.885 -1.156 -7.097 1.00 93.69 87 GLU A C 1
ATOM 711 O O . GLU A 1 87 ? -6.096 -2.112 -7.142 1.00 93.69 87 GLU A O 1
ATOM 716 N N . ASP A 1 88 ? -7.248 -0.477 -8.188 1.00 92.56 88 ASP A N 1
ATOM 717 C CA . ASP A 1 88 ? -6.699 -0.732 -9.513 1.00 92.56 88 ASP A CA 1
ATOM 718 C C . ASP A 1 88 ? -5.176 -0.577 -9.526 1.00 92.56 88 ASP A C 1
ATOM 720 O O . ASP A 1 88 ? -4.594 0.336 -8.936 1.00 92.56 88 ASP A O 1
ATOM 724 N N . ALA A 1 89 ? -4.518 -1.500 -10.226 1.00 92.31 89 ALA A N 1
ATOM 725 C CA . ALA A 1 89 ? -3.070 -1.544 -10.247 1.00 92.31 89 ALA A CA 1
ATOM 726 C C . ALA A 1 89 ? -2.478 -0.313 -10.947 1.00 92.31 89 ALA A C 1
ATOM 728 O O . ALA A 1 89 ? -2.856 0.033 -12.068 1.00 92.31 89 ALA A O 1
ATOM 729 N N . ILE A 1 90 ? -1.469 0.274 -10.316 1.00 93.56 90 ILE A N 1
ATOM 730 C CA . ILE A 1 90 ? -0.680 1.384 -10.839 1.00 93.56 90 ILE A CA 1
ATOM 731 C C . ILE A 1 90 ? 0.748 0.929 -11.127 1.00 93.56 90 ILE A C 1
ATOM 733 O O . ILE A 1 90 ? 1.217 -0.085 -10.607 1.00 93.56 90 ILE A O 1
ATOM 737 N N . ILE A 1 91 ? 1.466 1.696 -11.946 1.00 92.31 91 ILE A N 1
ATOM 738 C CA . ILE A 1 91 ? 2.887 1.473 -12.206 1.00 92.31 91 ILE A CA 1
ATOM 739 C C . ILE A 1 91 ? 3.713 2.631 -11.658 1.00 92.31 91 ILE A C 1
ATOM 741 O O . ILE A 1 91 ? 3.493 3.788 -12.009 1.00 92.31 91 ILE A O 1
ATOM 745 N N . ILE A 1 92 ? 4.686 2.317 -10.806 1.00 93.00 92 ILE A N 1
ATOM 746 C CA . ILE A 1 92 ? 5.571 3.312 -10.194 1.00 93.00 92 ILE A CA 1
ATOM 747 C C . ILE A 1 92 ? 7.032 3.006 -10.493 1.00 93.00 92 ILE A C 1
ATOM 749 O O . ILE A 1 92 ? 7.413 1.857 -10.738 1.00 93.00 92 ILE A O 1
ATOM 753 N N . ASN A 1 93 ? 7.864 4.045 -10.485 1.00 91.62 93 ASN A N 1
ATOM 754 C CA . ASN A 1 93 ? 9.309 3.875 -10.550 1.00 91.62 93 ASN A CA 1
ATOM 755 C C . ASN A 1 93 ? 9.802 3.258 -9.231 1.00 91.62 93 ASN A C 1
ATOM 757 O O . ASN A 1 93 ? 9.266 3.573 -8.170 1.00 91.62 93 ASN A O 1
ATOM 761 N N . SER A 1 94 ? 10.831 2.408 -9.265 1.00 89.00 94 SER A N 1
ATOM 762 C CA . SER A 1 94 ? 11.395 1.830 -8.040 1.00 89.00 94 SER A CA 1
ATOM 763 C C . SER A 1 94 ? 11.887 2.877 -7.032 1.00 89.00 94 SER A C 1
ATOM 765 O O . SER A 1 94 ? 11.837 2.617 -5.835 1.00 89.00 94 SER A O 1
ATOM 767 N N . GLN A 1 95 ? 12.292 4.064 -7.490 1.00 91.12 95 GLN A N 1
ATOM 768 C CA . GLN A 1 95 ? 12.701 5.189 -6.640 1.00 91.12 95 GLN A CA 1
ATOM 769 C C . GLN A 1 95 ? 11.547 5.808 -5.839 1.00 91.12 95 GLN A C 1
ATOM 771 O O . GLN A 1 95 ? 11.793 6.517 -4.870 1.00 91.12 95 GLN A O 1
ATOM 776 N N . 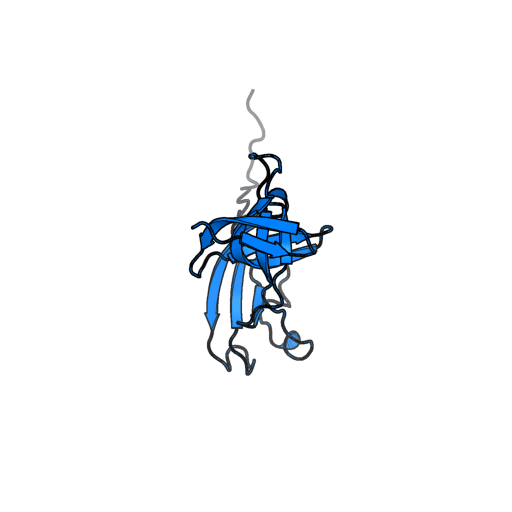SER A 1 96 ? 10.296 5.551 -6.229 1.00 94.06 96 SER A N 1
ATOM 777 C CA . SER A 1 96 ? 9.113 5.998 -5.488 1.00 94.06 96 SER A CA 1
ATOM 778 C C . SER A 1 96 ? 8.830 5.141 -4.253 1.00 94.06 96 SER A C 1
ATOM 780 O O . SER A 1 96 ? 7.979 5.511 -3.450 1.00 94.06 96 SER A O 1
ATOM 782 N N . VAL A 1 97 ? 9.504 3.999 -4.090 1.00 92.62 97 VAL A N 1
ATOM 783 C CA . VAL A 1 97 ? 9.324 3.120 -2.931 1.00 92.62 97 VAL A CA 1
ATOM 784 C C . VAL A 1 97 ? 10.170 3.613 -1.767 1.00 92.62 97 VAL A C 1
ATOM 786 O O . VAL A 1 97 ? 11.383 3.759 -1.894 1.00 92.62 97 VAL A O 1
ATOM 789 N N . LEU A 1 98 ? 9.519 3.844 -0.629 1.00 93.19 98 LEU A N 1
ATOM 790 C CA . LEU A 1 98 ? 10.156 4.305 0.604 1.00 93.19 98 LEU A CA 1
ATOM 791 C C . LEU A 1 98 ? 10.666 3.126 1.440 1.00 93.19 98 LEU A C 1
ATOM 793 O O . LEU A 1 98 ? 11.748 3.188 2.018 1.00 93.19 98 LEU A O 1
ATOM 797 N N . GLY A 1 99 ? 9.921 2.020 1.466 1.00 91.44 99 GLY A N 1
ATOM 798 C CA . GLY A 1 99 ? 10.341 0.801 2.150 1.00 91.44 99 GLY A CA 1
ATOM 799 C C . GLY A 1 99 ? 9.228 -0.229 2.281 1.00 91.44 99 GLY A C 1
ATOM 800 O O . GLY A 1 99 ? 8.134 -0.053 1.754 1.00 91.44 99 GLY A O 1
ATOM 801 N N . HIS A 1 100 ? 9.515 -1.318 2.991 1.00 91.94 100 HIS A N 1
ATOM 802 C CA . HIS A 1 100 ? 8.524 -2.348 3.299 1.00 91.94 100 HIS A CA 1
ATOM 803 C C . HIS A 1 100 ? 7.623 -1.947 4.467 1.00 91.94 100 HIS A C 1
ATOM 805 O O . HIS A 1 100 ? 8.032 -1.191 5.352 1.00 91.94 100 HIS A O 1
ATOM 811 N N . ALA A 1 101 ? 6.418 -2.510 4.488 1.00 91.88 101 ALA A N 1
ATOM 812 C CA . ALA A 1 101 ? 5.502 -2.418 5.613 1.00 91.88 101 ALA A CA 1
ATOM 813 C C . ALA A 1 101 ? 5.168 -3.814 6.150 1.00 91.88 101 ALA A C 1
ATOM 815 O O . ALA A 1 101 ? 5.027 -4.770 5.387 1.00 91.88 101 ALA A O 1
ATOM 816 N N . ALA A 1 102 ? 5.041 -3.922 7.470 1.00 90.75 102 ALA A N 1
ATOM 817 C CA . ALA A 1 102 ? 4.474 -5.098 8.115 1.00 90.75 102 ALA A CA 1
ATOM 818 C C . ALA A 1 102 ? 2.950 -4.957 8.177 1.00 90.75 102 ALA A C 1
ATOM 820 O O . ALA A 1 102 ? 2.445 -3.846 8.345 1.00 90.75 102 ALA A O 1
ATOM 821 N N . SER A 1 103 ? 2.229 -6.074 8.068 1.00 91.00 103 SER A N 1
ATOM 822 C CA . SER A 1 103 ? 0.770 -6.087 8.171 1.00 91.00 103 SER A CA 1
ATOM 823 C C . SER A 1 103 ? 0.261 -7.094 9.188 1.00 91.00 103 SER A C 1
ATOM 825 O O . SER A 1 103 ? 0.845 -8.161 9.381 1.00 91.00 103 SER A O 1
ATOM 827 N N . LEU A 1 104 ? -0.858 -6.746 9.814 1.00 92.88 104 LEU A N 1
ATOM 828 C CA . LEU A 1 104 ? -1.691 -7.647 10.592 1.00 92.88 104 LEU A CA 1
ATOM 829 C C . LEU A 1 104 ? -3.116 -7.560 10.057 1.00 92.88 104 LEU A C 1
ATOM 831 O O . LEU A 1 104 ? -3.731 -6.495 10.073 1.00 92.88 104 LEU A O 1
ATOM 835 N N . LYS A 1 105 ? -3.643 -8.696 9.607 1.00 93.88 105 LYS A N 1
ATOM 836 C CA . LYS A 1 105 ? -5.013 -8.799 9.116 1.00 93.88 105 LYS A CA 1
ATOM 837 C C . LYS A 1 105 ? -5.992 -9.009 10.258 1.00 93.88 105 LYS A C 1
ATOM 839 O O . LYS A 1 105 ? -5.828 -9.923 11.065 1.00 93.88 105 LYS A O 1
ATOM 844 N N . ASN A 1 106 ? -7.041 -8.197 10.267 1.00 95.94 106 ASN A N 1
ATOM 845 C CA . ASN A 1 106 ? -8.130 -8.271 11.221 1.00 95.94 106 ASN A CA 1
ATOM 846 C C . ASN A 1 106 ? -9.408 -8.767 10.533 1.00 95.94 106 ASN A C 1
ATOM 848 O O . ASN A 1 106 ? -9.704 -8.371 9.400 1.00 95.94 106 ASN A O 1
ATOM 852 N N . PRO A 1 107 ? -10.200 -9.615 11.207 1.00 96.69 107 PRO A N 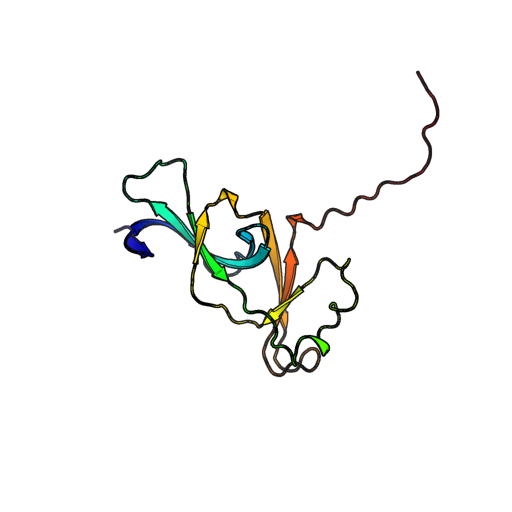1
ATOM 853 C CA . PRO A 1 107 ? -11.489 -10.033 10.683 1.00 96.69 107 PRO A CA 1
ATOM 854 C C . PRO A 1 107 ? -12.506 -8.873 10.687 1.00 96.69 107 PRO A C 1
ATOM 856 O O . PRO A 1 107 ? -12.346 -7.912 11.449 1.00 96.69 107 PRO A O 1
ATOM 859 N N . PRO A 1 108 ? -13.590 -8.993 9.899 1.00 97.00 108 PRO A N 1
ATOM 860 C CA . PRO A 1 108 ? -14.769 -8.134 9.998 1.00 97.00 108 PRO A CA 1
ATOM 861 C C . PRO A 1 108 ? -15.259 -7.920 11.437 1.00 97.00 108 PRO A C 1
ATOM 863 O O . PRO A 1 108 ? -15.220 -8.837 12.259 1.00 97.00 108 PRO A O 1
ATOM 866 N N . GLY A 1 109 ? -15.750 -6.719 11.732 1.00 95.25 109 GLY A N 1
ATOM 867 C CA . GLY A 1 109 ? -16.241 -6.293 13.047 1.00 95.25 109 GLY A CA 1
ATOM 868 C C . GLY A 1 109 ? -15.156 -5.749 13.984 1.00 95.25 109 GLY A C 1
ATOM 869 O O . GLY A 1 109 ? -15.477 -5.174 15.027 1.00 95.25 109 GLY A O 1
ATOM 870 N N . THR A 1 110 ? -13.875 -5.885 13.630 1.00 95.62 110 THR A N 1
ATOM 871 C CA . THR A 1 110 ? -12.774 -5.304 14.413 1.00 95.62 110 THR A CA 1
ATOM 872 C C . THR A 1 110 ? -12.866 -3.777 14.385 1.00 95.62 110 THR A C 1
ATOM 874 O O . THR A 1 110 ? -13.165 -3.187 13.350 1.00 95.62 110 THR A O 1
ATOM 877 N N . PHE A 1 111 ? -12.668 -3.133 15.539 1.00 93.69 111 PHE A N 1
ATOM 878 C CA . PHE A 1 111 ? -12.865 -1.685 15.730 1.00 93.69 111 PHE A CA 1
ATOM 879 C C . PHE A 1 111 ? -14.292 -1.187 15.410 1.00 93.69 111 PHE A C 1
ATOM 881 O O . PHE A 1 111 ? -14.533 0.010 15.337 1.00 93.69 111 PHE A O 1
ATOM 888 N N . GLY A 1 112 ? -15.268 -2.090 15.241 1.00 93.44 112 GLY A N 1
ATOM 889 C CA . GLY A 1 112 ? -16.617 -1.738 14.789 1.00 93.44 112 GLY A CA 1
ATOM 890 C C . GLY A 1 112 ? -16.718 -1.452 13.285 1.00 93.44 112 GLY A C 1
ATOM 891 O O . GLY A 1 112 ? -17.703 -0.851 12.850 1.00 93.44 112 GLY A O 1
ATOM 892 N N . ILE A 1 113 ? -15.714 -1.842 12.493 1.00 94.88 113 ILE A N 1
ATOM 893 C CA . ILE A 1 113 ? -15.715 -1.765 11.026 1.00 94.88 113 ILE A CA 1
ATOM 894 C C . ILE A 1 113 ? -16.220 -3.102 10.476 1.00 94.88 113 ILE A C 1
ATOM 896 O O . ILE A 1 113 ? -15.670 -4.149 10.800 1.00 94.88 113 ILE A O 1
ATOM 900 N N . ASP A 1 114 ? -17.268 -3.082 9.651 1.00 94.69 114 ASP A N 1
ATOM 901 C CA . ASP A 1 114 ? -17.945 -4.304 9.182 1.00 94.69 114 ASP A CA 1
ATOM 902 C C . ASP A 1 114 ? -17.139 -5.087 8.134 1.00 94.69 114 ASP A C 1
ATOM 904 O O . ASP A 1 114 ? -17.455 -6.235 7.830 1.00 94.69 114 ASP A O 1
ATOM 908 N N . GLN A 1 115 ? -16.101 -4.475 7.572 1.00 95.19 115 GLN A N 1
ATOM 909 C CA . GLN A 1 115 ? -15.204 -5.073 6.587 1.00 95.19 115 GLN A CA 1
ATOM 910 C C . GLN A 1 115 ? -13.917 -5.577 7.254 1.00 95.19 115 GLN A C 1
ATOM 912 O O . GLN A 1 115 ? -13.548 -5.141 8.344 1.00 95.19 115 GLN A O 1
ATOM 917 N N . ALA A 1 116 ? -13.224 -6.512 6.601 1.00 95.62 116 ALA A N 1
ATOM 918 C CA . ALA A 1 116 ? -11.890 -6.920 7.033 1.00 95.62 116 ALA A CA 1
ATOM 919 C C . ALA A 1 116 ? -10.902 -5.756 6.850 1.00 95.62 116 ALA A C 1
ATOM 921 O O . ALA A 1 116 ? -10.993 -5.008 5.873 1.00 95.62 116 ALA A O 1
ATOM 922 N N . THR A 1 117 ? -9.955 -5.613 7.776 1.00 95.94 117 THR A N 1
ATOM 923 C CA . THR A 1 117 ? -8.966 -4.524 7.760 1.00 95.94 117 THR A CA 1
ATOM 924 C C . THR A 1 117 ? -7.543 -5.047 7.893 1.00 95.94 117 THR A C 1
ATOM 926 O O . THR A 1 117 ? -7.307 -6.167 8.349 1.00 95.94 117 THR A O 1
ATOM 929 N N . LEU A 1 118 ? -6.581 -4.215 7.511 1.00 94.00 118 LEU A N 1
ATOM 930 C CA . LEU A 1 118 ? -5.155 -4.419 7.714 1.00 94.00 118 LEU A CA 1
ATOM 931 C C . LEU A 1 118 ? -4.634 -3.312 8.632 1.00 94.00 118 LEU A C 1
ATOM 933 O O . LEU A 1 118 ? -4.753 -2.134 8.302 1.00 94.00 118 LEU A O 1
ATOM 937 N N . CYS A 1 119 ? -4.024 -3.685 9.756 1.00 93.25 119 CYS A N 1
ATOM 938 C CA . CYS A 1 119 ? -3.133 -2.786 10.484 1.00 93.25 119 CYS A CA 1
ATOM 939 C C . CYS A 1 119 ? -1.764 -2.829 9.812 1.00 93.25 119 CYS A C 1
ATOM 941 O O . CYS A 1 119 ? -1.191 -3.909 9.657 1.00 93.25 119 CYS A O 1
ATOM 943 N N . LEU A 1 120 ? -1.241 -1.672 9.427 1.00 91.88 120 LEU A N 1
ATOM 944 C CA . LEU A 1 120 ? -0.016 -1.546 8.652 1.00 91.88 120 LEU A CA 1
ATOM 945 C C . LEU A 1 120 ? 0.989 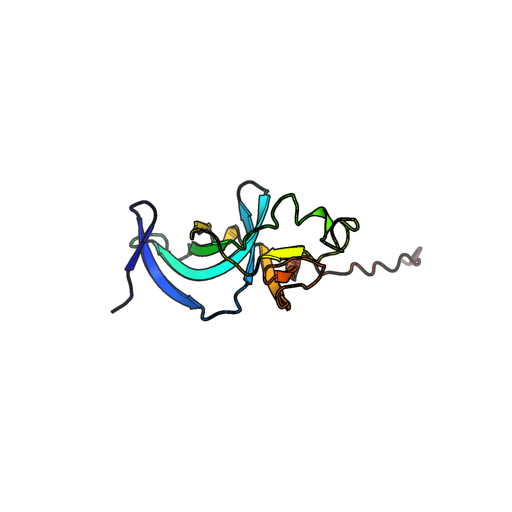-0.656 9.363 1.00 91.88 120 LEU A C 1
ATOM 947 O O . LEU A 1 120 ? 0.657 0.441 9.797 1.00 91.88 120 LEU A O 1
ATOM 951 N N . VAL A 1 121 ? 2.232 -1.125 9.432 1.00 91.44 121 VAL A N 1
ATOM 952 C CA . VAL A 1 121 ? 3.355 -0.400 10.032 1.00 91.44 121 VAL A CA 1
ATOM 953 C C . VAL A 1 121 ? 4.444 -0.254 8.982 1.00 91.44 121 VAL A C 1
ATOM 955 O O . VAL A 1 121 ? 5.046 -1.247 8.564 1.00 91.44 121 VAL A O 1
ATOM 958 N N . ALA A 1 122 ? 4.710 0.979 8.553 1.00 89.38 122 ALA A N 1
ATOM 959 C CA . ALA A 1 122 ? 5.817 1.266 7.650 1.00 89.38 122 ALA A CA 1
ATOM 960 C C . ALA A 1 122 ? 7.151 1.094 8.396 1.00 89.38 122 ALA A C 1
ATOM 962 O O . ALA A 1 122 ? 7.421 1.735 9.412 1.00 89.38 122 ALA A O 1
ATOM 963 N N . LEU A 1 123 ? 8.009 0.195 7.916 1.00 86.38 123 LEU A N 1
ATOM 964 C CA . LEU A 1 123 ? 9.241 -0.154 8.632 1.00 86.38 123 LEU A CA 1
ATOM 965 C C . LEU A 1 123 ? 10.333 0.900 8.440 1.00 86.38 123 LEU A C 1
ATOM 967 O O . LEU A 1 123 ? 11.182 1.069 9.310 1.00 86.38 123 LEU A O 1
ATOM 971 N N . HIS A 1 124 ? 10.288 1.639 7.330 1.00 79.12 124 HIS A N 1
ATOM 972 C CA . HIS A 1 124 ? 11.228 2.725 7.053 1.00 79.12 124 HIS A CA 1
ATOM 973 C C . HIS A 1 124 ? 11.111 3.879 8.064 1.00 79.12 124 HIS A C 1
ATOM 975 O O . HIS A 1 124 ? 12.118 4.472 8.438 1.00 79.12 124 HIS A O 1
ATOM 981 N N . SER A 1 125 ? 9.899 4.161 8.548 1.00 68.50 125 SER A N 1
ATOM 982 C CA . SER A 1 125 ? 9.605 5.205 9.538 1.00 68.50 125 SER A CA 1
ATOM 983 C C . SER A 1 125 ? 9.707 4.731 10.995 1.00 68.50 125 SER A C 1
ATOM 985 O O . SER A 1 125 ? 9.541 5.537 11.903 1.00 68.50 125 SER A O 1
ATOM 987 N N . SER A 1 126 ? 10.002 3.450 11.250 1.00 57.97 126 SER A N 1
ATOM 988 C CA . SER A 1 126 ? 10.014 2.856 12.601 1.00 57.97 126 SER A CA 1
ATOM 989 C C . SER A 1 126 ? 11.336 3.028 13.369 1.00 57.97 126 SER A C 1
ATOM 991 O O . SER A 1 126 ? 11.646 2.227 14.253 1.00 57.97 126 SER A O 1
ATOM 993 N N . VAL A 1 127 ? 12.139 4.049 13.061 1.00 50.59 127 VAL A N 1
ATOM 994 C CA . VAL A 1 127 ? 13.341 4.348 13.852 1.00 50.59 127 VAL A CA 1
ATOM 995 C C . VAL A 1 127 ? 12.926 5.183 15.061 1.00 50.59 127 VAL A C 1
ATOM 997 O O . VAL A 1 127 ? 12.652 6.373 14.950 1.00 50.59 127 VAL A O 1
ATOM 1000 N N . SER A 1 128 ? 12.872 4.543 16.229 1.00 42.34 128 SER A N 1
ATOM 1001 C CA . SER A 1 128 ? 12.936 5.254 17.503 1.00 42.34 128 SER A CA 1
ATOM 1002 C C . SER A 1 128 ? 14.298 5.937 17.573 1.00 42.34 128 SER A C 1
ATOM 1004 O O . SER A 1 128 ? 15.292 5.285 17.892 1.00 42.34 128 SER A O 1
ATOM 1006 N N . ASP A 1 129 ? 14.352 7.237 17.309 1.00 44.59 129 ASP A N 1
ATOM 1007 C CA . ASP A 1 129 ? 15.452 8.069 17.777 1.00 44.59 129 ASP A CA 1
ATOM 1008 C C . ASP A 1 129 ? 15.391 8.086 19.311 1.00 44.59 129 ASP A C 1
ATOM 1010 O O . ASP A 1 129 ? 14.813 8.973 19.936 1.00 44.59 129 ASP A O 1
ATOM 1014 N N . SER A 1 130 ? 15.982 7.077 19.952 1.00 46.38 130 SER A N 1
ATOM 1015 C CA . SER A 1 130 ? 16.374 7.179 21.353 1.00 46.38 130 SER A CA 1
ATOM 1016 C C . SER A 1 130 ? 17.590 8.101 21.417 1.00 46.38 130 SER A C 1
ATOM 1018 O O . SER A 1 130 ? 18.721 7.653 21.616 1.00 46.38 130 SER A O 1
ATOM 1020 N N . VAL A 1 131 ? 17.381 9.396 21.178 1.00 43.94 131 VAL A N 1
ATOM 1021 C CA . VAL A 1 131 ? 18.372 10.396 21.558 1.00 43.94 131 VAL A CA 1
ATOM 1022 C C . VAL A 1 131 ? 18.219 10.561 23.061 1.00 43.94 131 VAL A C 1
ATOM 1024 O O . VAL A 1 131 ? 17.389 11.332 23.538 1.00 43.94 131 VAL A O 1
ATOM 1027 N N . ASP A 1 132 ? 19.003 9.794 23.815 1.00 40.78 132 ASP A N 1
ATOM 1028 C CA . ASP A 1 132 ? 19.274 10.107 25.210 1.00 40.78 132 ASP A CA 1
ATOM 1029 C C . ASP A 1 132 ? 19.880 11.513 25.250 1.00 40.78 132 ASP A C 1
ATOM 1031 O O . ASP A 1 132 ? 21.072 11.727 25.018 1.00 40.78 132 ASP A O 1
ATOM 1035 N N . SER A 1 133 ? 19.047 12.511 25.533 1.00 41.31 133 SER A N 1
ATOM 1036 C CA . SER A 1 133 ? 19.488 13.865 25.835 1.00 41.31 133 SER A CA 1
ATOM 1037 C C . SER A 1 133 ? 20.034 13.910 27.262 1.00 41.31 133 SER A C 1
ATOM 1039 O O . SER A 1 133 ? 19.489 14.585 28.138 1.00 41.31 133 SER A O 1
ATOM 1041 N N . HIS A 1 134 ? 21.123 13.188 27.513 1.00 39.84 134 HIS A N 1
ATOM 1042 C CA . HIS A 1 134 ? 21.941 13.380 28.699 1.00 39.84 134 HIS A CA 1
ATOM 1043 C C . HIS A 1 134 ? 23.403 13.584 28.314 1.00 39.84 134 HIS A C 1
ATOM 1045 O O . HIS A 1 134 ? 24.143 12.656 28.019 1.00 39.84 134 HIS A O 1
ATOM 1051 N N . SER A 1 135 ? 23.772 14.867 28.354 1.00 44.72 135 SER A N 1
ATOM 1052 C CA . SER A 1 135 ? 25.082 15.409 28.703 1.00 44.72 135 SER A CA 1
ATOM 1053 C C . SER A 1 135 ? 26.312 14.667 28.196 1.00 44.72 135 SER A C 1
ATOM 1055 O O . SER A 1 135 ? 26.821 13.783 28.873 1.00 44.72 135 SER A O 1
ATOM 1057 N N . LEU A 1 136 ? 26.937 15.227 27.162 1.00 34.91 136 LEU A N 1
ATOM 1058 C CA . LEU A 1 136 ? 28.391 15.384 27.165 1.00 34.91 136 LEU A CA 1
ATOM 1059 C C . LEU A 1 136 ? 28.753 16.813 26.764 1.00 34.91 136 LEU A C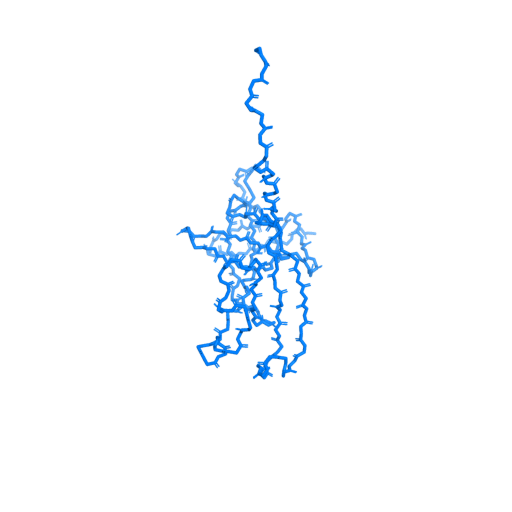 1
ATOM 1061 O O . LEU A 1 136 ? 29.168 17.120 25.651 1.00 34.91 136 LEU A O 1
ATOM 1065 N N . SER A 1 137 ? 28.595 17.709 27.734 1.00 36.78 137 SER A N 1
ATOM 1066 C CA . SER A 1 137 ? 29.498 18.841 27.863 1.00 36.78 137 SER A CA 1
ATOM 1067 C C . SER A 1 137 ? 30.887 18.310 28.244 1.00 36.78 137 SER A C 1
ATOM 1069 O O . SER A 1 137 ? 31.004 17.636 29.263 1.00 36.78 137 SER A O 1
ATOM 1071 N N . HIS A 1 138 ? 31.906 18.726 27.487 1.00 36.62 138 HIS A N 1
ATOM 1072 C CA . HIS A 1 138 ? 33.346 18.545 27.729 1.00 36.62 138 HIS A CA 1
ATOM 1073 C C . HIS A 1 138 ? 33.900 17.145 27.420 1.00 36.62 138 HIS A C 1
ATOM 1075 O O . HIS A 1 138 ? 33.556 16.172 28.081 1.00 36.62 138 HIS A O 1
ATOM 1081 N N . ILE A 1 139 ? 34.859 17.081 26.489 1.00 37.56 139 ILE A N 1
ATOM 1082 C CA . ILE A 1 139 ? 36.282 16.779 26.748 1.00 37.56 139 ILE A CA 1
ATOM 1083 C C . ILE A 1 139 ? 36.997 16.639 25.381 1.00 37.56 139 ILE A C 1
ATOM 1085 O O . ILE A 1 139 ? 36.724 15.704 24.638 1.00 37.56 139 ILE A O 1
ATOM 1089 N N . PHE A 1 140 ? 37.893 17.610 25.140 1.00 48.19 140 PHE A N 1
ATOM 1090 C CA . PHE A 1 140 ? 38.924 17.804 24.096 1.00 48.19 140 PHE A CA 1
ATOM 1091 C C . PHE A 1 140 ? 38.531 17.882 22.615 1.00 48.19 140 PHE A C 1
ATOM 1093 O O . PHE A 1 140 ? 38.223 16.845 21.995 1.00 48.19 140 PHE A O 1
#

Organism: NCBI:txid1389203

Secondary structure (DSSP, 8-state):
-PPEEEETTEEEEEEEE--S--EEEEEETTEEEEEEEEEEEEETTS-TT--EEEEEEBPPPPHHHHTT-TTTT-TTS--EEEES-B-S-EEEEGGGEEEEEEEEEE-TTGGG-SS-EEEEEESTT---------------

pLDDT: mean 83.3, std 16.3, range [34.91, 97.0]